Protein AF-A0A137QEF1-F1 (afdb_monomer)

Foldseek 3Di:
DPPCLLVLLVVLLVDQDLEDEDDAPDDLFDQAASAEQVNVCSNQVNQLPRQNHAYYHYENHEHDPPPDDDARDERNRYQEYHYASYALDALLNVLVRLVRYDPNHQAYEYEQHYNHDSVHDHDDLPPVSNLVNLVVDDPVSSVVSSVSSVRHYDYYYQWDDDVPTTDGDPPDPPD

Nearest PDB structures (foldseek):
  3riz-assembly1_A  TM=6.752E-01  e=1.504E-01  Arabidopsis thaliana
  6bro-assembly1_B  TM=5.112E-01  e=9.346E-02  Oryza sativa Japonica Group
  6fif-assembly1_A  TM=6.112E-01  e=5.244E-01  Arabidopsis thaliana
  6nih-assembly1_A  TM=4.441E-01  e=4.204E+00  Homo sapiens
  7c98-assembly1_A  TM=2.314E-01  e=9.109E+00  Homo sapiens

Structure (mmCIF, N/CA/C/O backbone):
data_AF-A0A137QEF1-F1
#
_entry.id   AF-A0A137QEF1-F1
#
loop_
_atom_site.group_PDB
_atom_site.id
_atom_site.type_symbol
_atom_site.label_atom_id
_atom_site.label_alt_id
_atom_site.label_comp_id
_atom_site.label_asym_id
_atom_site.label_entity_id
_atom_site.label_seq_id
_atom_site.pdbx_PDB_ins_code
_atom_site.Cartn_x
_atom_site.Cartn_y
_atom_site.Cartn_z
_atom_site.occupancy
_atom_site.B_iso_or_equiv
_atom_site.auth_seq_id
_atom_site.auth_comp_id
_atom_site.auth_asym_id
_atom_site.auth_atom_id
_atom_site.pdbx_PDB_model_num
ATOM 1 N N . MET A 1 1 ? 7.778 10.454 -23.097 1.00 61.50 1 MET A N 1
ATOM 2 C CA . MET A 1 1 ? 6.904 9.667 -22.201 1.00 61.50 1 MET A CA 1
ATOM 3 C C . MET A 1 1 ? 6.411 8.464 -22.976 1.00 61.50 1 MET A C 1
ATOM 5 O O . MET A 1 1 ? 6.157 8.616 -24.164 1.00 61.50 1 MET A O 1
ATOM 9 N N . ASP A 1 2 ? 6.338 7.297 -22.341 1.00 73.44 2 ASP A N 1
ATOM 10 C CA . ASP A 1 2 ? 5.792 6.092 -22.969 1.00 73.44 2 ASP A CA 1
ATOM 11 C C . ASP A 1 2 ? 4.289 6.284 -23.218 1.00 73.44 2 ASP A C 1
ATOM 13 O O . ASP A 1 2 ? 3.508 6.469 -22.285 1.00 73.44 2 ASP A O 1
ATOM 17 N N . THR A 1 3 ? 3.891 6.298 -24.487 1.00 77.69 3 THR A N 1
ATOM 18 C CA . THR A 1 3 ? 2.501 6.502 -24.910 1.00 77.69 3 THR A CA 1
ATOM 19 C C . THR A 1 3 ? 1.617 5.285 -24.638 1.00 77.69 3 THR A C 1
ATOM 21 O O . THR A 1 3 ? 0.395 5.390 -24.722 1.00 77.69 3 THR A O 1
ATOM 24 N N . SER A 1 4 ? 2.207 4.144 -24.281 1.00 88.50 4 SER A N 1
ATOM 25 C CA . SER A 1 4 ? 1.530 2.847 -24.156 1.00 88.50 4 SER A CA 1
ATOM 26 C C . SER A 1 4 ? 1.068 2.538 -22.730 1.00 88.50 4 SER A C 1
ATOM 28 O O . SER A 1 4 ? 0.446 1.508 -22.498 1.00 88.50 4 SER A O 1
ATOM 30 N N . LEU A 1 5 ? 1.315 3.424 -21.756 1.00 88.12 5 LEU A N 1
ATOM 31 C CA . LEU A 1 5 ? 0.956 3.190 -20.347 1.00 88.12 5 LEU A CA 1
ATOM 32 C C . LEU A 1 5 ? -0.551 2.982 -20.123 1.00 88.12 5 LEU A C 1
ATOM 34 O O . LEU A 1 5 ? -0.948 2.241 -19.225 1.00 88.12 5 LEU A O 1
ATOM 38 N N . HIS A 1 6 ? -1.397 3.566 -20.977 1.00 88.38 6 HIS A N 1
ATOM 39 C CA . HIS A 1 6 ? -2.844 3.343 -20.952 1.00 88.38 6 HIS A CA 1
ATOM 40 C C . HIS A 1 6 ? -3.224 1.868 -21.182 1.00 88.38 6 HIS A C 1
ATOM 42 O O . HIS A 1 6 ? -4.233 1.413 -20.642 1.00 88.38 6 HIS A O 1
ATOM 48 N N . MET A 1 7 ? -2.391 1.101 -21.897 1.00 91.88 7 MET A N 1
ATOM 49 C CA . MET A 1 7 ? -2.615 -0.327 -22.134 1.00 91.88 7 MET A CA 1
ATOM 50 C C . MET A 1 7 ? -2.545 -1.146 -20.840 1.00 91.88 7 MET A C 1
ATOM 52 O O . MET A 1 7 ? -3.178 -2.193 -20.757 1.00 91.88 7 MET A O 1
ATOM 56 N N . ILE A 1 8 ? -1.827 -0.676 -19.808 1.00 91.25 8 ILE A N 1
ATOM 57 C CA . ILE A 1 8 ? -1.810 -1.326 -18.486 1.00 91.25 8 ILE A CA 1
ATOM 58 C C . ILE A 1 8 ? -3.215 -1.308 -17.889 1.00 91.25 8 ILE A C 1
ATOM 60 O O . ILE A 1 8 ? -3.710 -2.332 -17.418 1.00 91.25 8 ILE A O 1
ATOM 64 N N . HIS A 1 9 ? -3.863 -0.141 -17.926 1.00 91.62 9 HIS A N 1
ATOM 65 C CA . H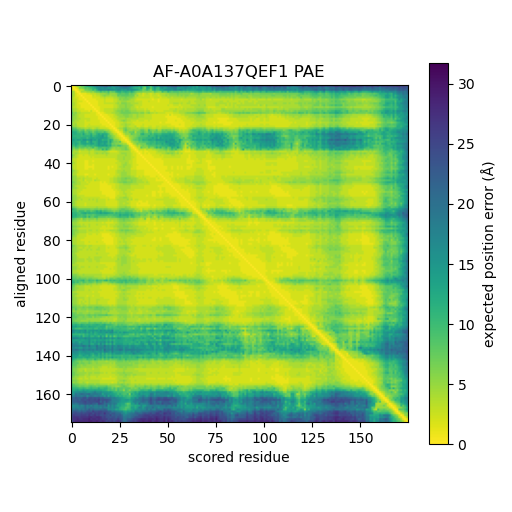IS A 1 9 ? -5.214 0.006 -17.409 1.00 91.62 9 HIS A CA 1
ATOM 66 C C . HIS A 1 9 ? -6.192 -0.860 -18.204 1.00 91.62 9 HIS A C 1
ATOM 68 O O . HIS A 1 9 ? -6.992 -1.591 -17.622 1.00 91.62 9 HIS A O 1
ATOM 74 N N . GLU A 1 10 ? -6.108 -0.791 -19.536 1.00 92.38 10 GLU A N 1
ATOM 75 C CA . GLU A 1 10 ? -6.932 -1.605 -20.421 1.00 92.38 10 GLU A CA 1
ATOM 76 C C . GLU A 1 10 ? -6.758 -3.092 -20.104 1.00 92.38 10 GLU A C 1
ATOM 78 O O . GLU A 1 10 ? -7.722 -3.715 -19.685 1.00 92.38 10 GLU A O 1
ATOM 83 N N . ALA A 1 11 ? -5.546 -3.643 -20.155 1.00 92.44 11 ALA A N 1
ATOM 84 C CA . ALA A 1 11 ? -5.304 -5.063 -19.905 1.00 92.44 11 ALA A CA 1
ATOM 85 C C . ALA A 1 11 ? -5.812 -5.533 -18.528 1.00 92.44 11 ALA A C 1
ATOM 87 O O . ALA A 1 11 ? -6.446 -6.584 -18.421 1.00 92.44 11 ALA A O 1
ATOM 88 N N . LEU A 1 12 ? -5.580 -4.751 -17.468 1.00 93.31 12 LEU A N 1
ATOM 89 C CA . LEU A 1 12 ? -6.010 -5.107 -16.111 1.00 93.31 12 LEU A CA 1
ATOM 90 C C . LEU A 1 12 ? -7.525 -4.970 -15.893 1.00 93.31 12 LEU A C 1
ATOM 92 O O . LEU A 1 12 ? -8.068 -5.620 -14.999 1.00 93.31 12 LEU A O 1
ATOM 96 N N . SER A 1 13 ? -8.221 -4.168 -16.702 1.00 92.62 13 SER A N 1
ATOM 97 C CA . SER A 1 13 ? -9.682 -4.028 -16.619 1.00 92.62 13 SER A CA 1
ATOM 98 C C . SER A 1 13 ? -10.447 -5.256 -17.133 1.00 92.62 13 SER A C 1
ATOM 100 O O . SER A 1 13 ? -11.621 -5.426 -16.814 1.00 92.62 13 SER A O 1
ATOM 102 N N . TRP A 1 14 ? -9.788 -6.154 -17.875 1.00 92.25 14 TRP A N 1
ATOM 103 C CA . TRP A 1 14 ? -10.412 -7.360 -18.441 1.00 92.25 14 TRP A CA 1
ATOM 104 C C . TRP A 1 14 ? -10.508 -8.513 -17.438 1.00 92.25 14 TRP A C 1
ATOM 106 O O . TRP A 1 14 ? -11.107 -9.550 -17.722 1.00 92.25 14 TRP A O 1
ATOM 116 N N . VAL A 1 15 ? -9.920 -8.347 -16.253 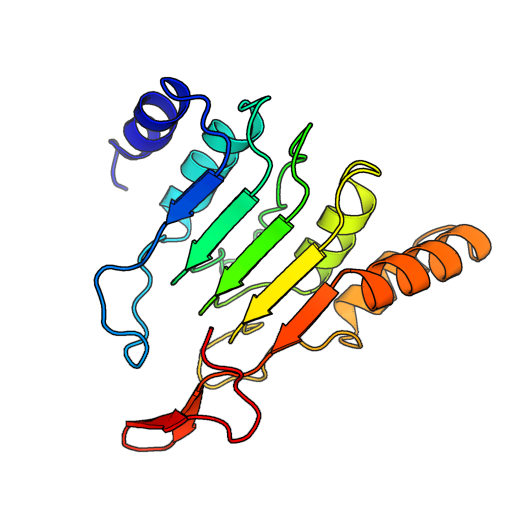1.00 93.06 15 VAL A N 1
ATOM 117 C CA . VAL A 1 15 ? -9.930 -9.345 -15.187 1.00 93.06 15 VAL A CA 1
ATOM 118 C C . VAL A 1 15 ? -10.657 -8.807 -13.957 1.00 93.06 15 VAL A C 1
ATOM 120 O O . VAL A 1 15 ? -10.612 -7.620 -13.650 1.00 93.06 15 VAL A 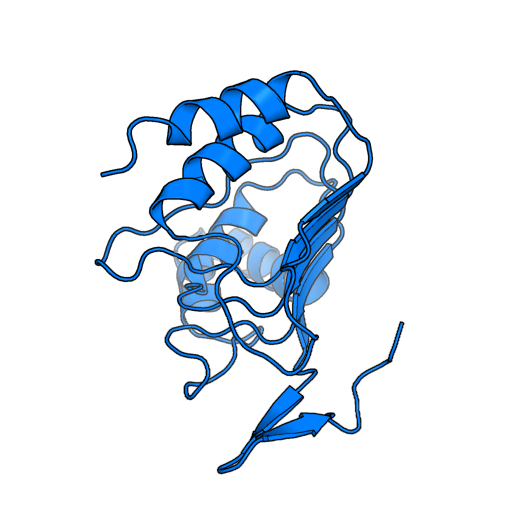O 1
ATOM 123 N N . ASN A 1 16 ? -11.311 -9.700 -13.212 1.00 94.69 16 ASN A N 1
ATOM 124 C CA . ASN A 1 16 ? -11.928 -9.386 -11.918 1.00 94.69 16 ASN A CA 1
ATOM 125 C C . ASN A 1 16 ? -11.503 -10.424 -10.860 1.00 94.69 16 ASN A C 1
ATOM 127 O O . ASN A 1 16 ? -12.315 -11.258 -10.435 1.00 94.69 16 ASN A O 1
ATOM 131 N N . PRO A 1 17 ? -10.203 -10.459 -10.511 1.00 96.69 17 PRO A N 1
ATOM 132 C CA . PRO A 1 17 ? -9.634 -11.464 -9.631 1.00 96.69 17 PRO A CA 1
ATOM 133 C C . PRO A 1 17 ? -10.077 -11.265 -8.180 1.00 96.69 17 PRO A C 1
ATOM 135 O O . PRO A 1 17 ? -10.382 -10.161 -7.740 1.00 96.69 17 PRO A O 1
ATOM 138 N N . ARG A 1 18 ? -10.022 -12.344 -7.390 1.00 97.50 18 ARG A N 1
ATOM 139 C CA . ARG A 1 18 ? -10.167 -12.250 -5.926 1.00 97.50 18 ARG A CA 1
ATOM 140 C C . ARG A 1 18 ? -8.903 -11.781 -5.218 1.00 97.50 18 ARG A C 1
ATOM 142 O O . ARG A 1 18 ? -8.984 -11.180 -4.146 1.00 97.50 18 ARG A O 1
ATOM 149 N N . SER A 1 19 ? -7.753 -12.098 -5.800 1.00 97.69 19 SER A N 1
ATOM 150 C CA . SER A 1 19 ? -6.427 -11.775 -5.290 1.00 97.69 19 SER A CA 1
ATOM 151 C C . SER A 1 19 ? -5.576 -11.307 -6.458 1.00 97.69 19 SER A C 1
ATOM 153 O O . SER A 1 19 ? -5.468 -12.029 -7.448 1.00 97.69 19 SER A O 1
ATOM 155 N N . PHE A 1 20 ? -4.981 -10.129 -6.336 1.00 97.25 20 PHE A N 1
ATOM 156 C CA . PHE A 1 20 ? -4.046 -9.592 -7.313 1.00 97.25 20 PHE A CA 1
ATOM 157 C C . PHE A 1 20 ? -2.684 -9.401 -6.657 1.00 97.25 20 PHE A C 1
ATOM 159 O O . PHE A 1 20 ? -2.588 -8.791 -5.591 1.00 97.25 20 PHE A O 1
ATOM 166 N N . THR A 1 21 ? -1.643 -9.916 -7.303 1.00 95.88 21 THR A N 1
ATOM 167 C CA . THR A 1 21 ? -0.271 -9.832 -6.809 1.00 95.88 21 THR A CA 1
ATOM 168 C C . THR A 1 21 ? 0.635 -9.363 -7.935 1.00 95.88 21 THR A C 1
ATOM 170 O O . THR A 1 21 ? 0.748 -10.040 -8.954 1.00 95.88 21 THR A O 1
ATOM 173 N N . TRP A 1 22 ? 1.313 -8.237 -7.723 1.00 93.62 22 TRP A N 1
ATOM 174 C CA . TRP A 1 22 ? 2.395 -7.768 -8.581 1.00 93.62 22 TRP A CA 1
ATOM 175 C C . TRP A 1 22 ? 3.727 -7.907 -7.849 1.00 93.62 22 TRP A C 1
ATOM 177 O O . TRP A 1 22 ? 4.010 -7.169 -6.898 1.00 93.62 22 TRP A O 1
ATOM 187 N N . VAL A 1 23 ? 4.555 -8.848 -8.305 1.00 87.31 23 VAL A N 1
ATOM 188 C CA . VAL A 1 23 ? 5.915 -9.038 -7.791 1.00 87.31 23 VAL A CA 1
ATOM 189 C C . VAL A 1 23 ? 6.918 -8.496 -8.799 1.00 87.31 23 VAL A C 1
ATOM 191 O O . VAL A 1 23 ? 6.793 -8.762 -9.993 1.00 87.31 23 VAL A O 1
ATOM 194 N N . GLY A 1 24 ? 7.886 -7.710 -8.329 1.00 80.00 24 GLY A N 1
ATOM 195 C CA . GLY A 1 24 ? 9.019 -7.311 -9.159 1.00 80.00 24 GLY A CA 1
ATOM 196 C C . GLY A 1 24 ? 9.817 -8.531 -9.637 1.00 80.00 24 GLY A C 1
ATOM 197 O O . GLY A 1 24 ? 9.831 -9.552 -8.952 1.00 80.00 24 GLY A O 1
ATOM 198 N N . PRO A 1 25 ? 10.467 -8.457 -10.809 1.00 76.31 25 PRO A N 1
ATOM 199 C CA . PRO A 1 25 ? 11.248 -9.574 -11.344 1.00 76.31 25 PRO A CA 1
ATOM 200 C C . PRO A 1 25 ? 12.528 -9.841 -10.540 1.00 76.31 25 PRO A C 1
ATOM 202 O O . PRO A 1 25 ? 13.116 -10.916 -10.655 1.00 76.31 25 PRO A O 1
ATOM 205 N N . ASP A 1 26 ? 12.964 -8.863 -9.747 1.00 72.50 26 ASP A N 1
ATOM 206 C CA . ASP A 1 26 ? 14.220 -8.927 -9.025 1.00 72.50 26 ASP A CA 1
ATOM 207 C C . ASP A 1 26 ? 14.123 -9.740 -7.727 1.00 72.50 26 ASP A C 1
ATOM 209 O O . ASP A 1 26 ? 13.065 -9.802 -7.092 1.00 72.50 26 ASP A O 1
ATOM 213 N N . PRO A 1 27 ? 15.238 -10.364 -7.298 1.00 69.94 27 PRO A N 1
ATOM 214 C CA . PRO A 1 27 ? 15.298 -11.065 -6.028 1.00 69.94 27 PRO A CA 1
ATOM 215 C C . PRO A 1 27 ? 14.899 -10.157 -4.855 1.00 69.94 27 PRO A C 1
ATOM 217 O O . PRO A 1 27 ? 15.215 -8.970 -4.875 1.00 69.94 27 PRO A O 1
ATOM 220 N N . PRO A 1 28 ? 14.336 -10.704 -3.762 1.00 67.19 28 PRO A N 1
ATOM 221 C CA . PRO A 1 28 ? 13.859 -9.908 -2.623 1.00 67.19 28 PRO A CA 1
ATOM 222 C C . PRO A 1 28 ? 14.898 -8.987 -1.953 1.00 67.19 28 PRO A C 1
ATOM 224 O O . PRO A 1 28 ? 14.527 -8.089 -1.210 1.00 67.19 28 PRO A O 1
ATOM 227 N N . HIS A 1 29 ? 16.193 -9.216 -2.179 1.00 66.56 29 HIS A N 1
ATOM 228 C CA . HIS A 1 29 ? 17.297 -8.410 -1.640 1.00 66.56 29 HIS A CA 1
ATOM 229 C C . HIS A 1 29 ? 17.823 -7.360 -2.638 1.00 66.56 29 HIS A C 1
ATOM 231 O O . HIS A 1 29 ? 18.736 -6.588 -2.340 1.00 66.56 29 HIS A O 1
ATOM 237 N N . HIS A 1 30 ? 17.269 -7.293 -3.845 1.00 70.06 30 HIS A N 1
ATOM 238 C CA . HIS A 1 30 ? 17.525 -6.217 -4.795 1.00 70.06 30 HIS A CA 1
ATOM 239 C C . HIS A 1 30 ? 16.400 -5.196 -4.688 1.00 70.06 30 HIS A C 1
ATOM 241 O O . HIS A 1 30 ? 15.241 -5.549 -4.504 1.00 70.06 30 HIS A O 1
ATOM 247 N N . PHE A 1 31 ? 16.750 -3.914 -4.763 1.00 68.50 31 PHE A N 1
ATOM 248 C CA . PHE A 1 31 ? 15.754 -2.859 -4.822 1.00 68.50 31 PHE A CA 1
ATOM 249 C C . PHE A 1 31 ? 15.769 -2.242 -6.214 1.00 68.50 31 PHE A C 1
ATOM 251 O O . PHE A 1 31 ? 16.561 -1.345 -6.502 1.00 68.50 31 PHE A O 1
ATOM 258 N N . SER A 1 32 ? 14.883 -2.726 -7.074 1.00 75.56 32 SER A N 1
ATOM 259 C CA . SER A 1 32 ? 14.484 -2.042 -8.301 1.00 75.56 32 SER A CA 1
ATOM 260 C C . SER A 1 32 ? 13.026 -1.620 -8.197 1.00 75.56 32 SER A C 1
ATOM 262 O O . SER A 1 32 ? 12.259 -2.183 -7.422 1.00 75.56 32 SER A O 1
ATOM 264 N N . ALA A 1 33 ? 12.628 -0.598 -8.949 1.00 78.31 33 ALA A N 1
ATOM 265 C CA . ALA A 1 33 ? 11.220 -0.240 -9.058 1.00 78.31 33 ALA A CA 1
ATOM 266 C C . ALA A 1 33 ? 10.590 -1.056 -10.195 1.00 78.31 33 ALA A C 1
ATOM 268 O O . ALA A 1 33 ? 10.890 -0.816 -11.363 1.00 78.31 33 ALA A O 1
ATOM 269 N N . ALA A 1 34 ? 9.709 -1.996 -9.856 1.00 83.31 34 ALA A N 1
ATOM 270 C CA . ALA A 1 34 ? 8.917 -2.750 -10.824 1.00 83.31 34 ALA A CA 1
ATOM 271 C C . ALA A 1 34 ? 7.704 -1.945 -11.306 1.00 83.31 34 ALA A C 1
ATOM 273 O O . ALA A 1 34 ? 7.328 -2.025 -12.473 1.00 83.31 34 ALA A O 1
ATOM 274 N N . ILE A 1 35 ? 7.110 -1.147 -10.413 1.00 87.50 35 ILE A N 1
ATOM 275 C CA . ILE A 1 35 ? 6.051 -0.197 -10.757 1.00 87.50 35 ILE A CA 1
ATOM 276 C C . ILE A 1 35 ? 6.608 1.214 -10.582 1.00 87.50 35 ILE A C 1
ATOM 278 O O . ILE A 1 35 ? 6.841 1.679 -9.465 1.00 87.50 35 ILE A O 1
ATOM 282 N N . VAL A 1 36 ? 6.836 1.887 -11.709 1.00 90.38 36 VAL A N 1
ATOM 283 C CA . VAL A 1 36 ? 7.327 3.270 -11.758 1.00 90.38 36 VAL A CA 1
ATOM 284 C C . VAL A 1 36 ? 6.190 4.277 -11.531 1.00 90.38 36 VAL A C 1
ATOM 286 O O . VAL A 1 36 ? 5.033 3.950 -11.819 1.00 90.38 36 VAL A O 1
ATOM 289 N N . PRO A 1 37 ? 6.487 5.525 -11.110 1.00 91.62 37 PRO A N 1
ATOM 290 C CA . PRO A 1 37 ? 5.457 6.515 -10.786 1.00 91.62 37 PRO A CA 1
ATOM 291 C C . PRO A 1 37 ? 4.454 6.762 -11.914 1.00 91.62 37 PRO A C 1
ATOM 293 O O . PRO A 1 37 ? 3.265 6.894 -11.657 1.00 91.62 37 PRO A O 1
ATOM 296 N N . ALA A 1 38 ? 4.909 6.763 -13.170 1.00 91.12 38 ALA A N 1
ATOM 297 C CA . ALA A 1 38 ? 4.040 6.980 -14.326 1.00 91.12 38 ALA A CA 1
ATOM 298 C C . ALA A 1 38 ? 3.053 5.822 -14.576 1.00 91.12 38 ALA A C 1
ATOM 300 O O . ALA A 1 38 ? 1.979 6.045 -15.121 1.00 91.12 38 ALA A O 1
ATOM 301 N N . ALA A 1 39 ? 3.393 4.591 -14.179 1.00 92.56 39 ALA A N 1
ATOM 302 C CA . ALA A 1 39 ? 2.551 3.410 -14.380 1.00 92.56 39 ALA A CA 1
ATOM 303 C C . ALA A 1 39 ? 1.565 3.182 -13.222 1.00 92.56 39 ALA A C 1
ATOM 305 O O . ALA A 1 39 ? 0.484 2.626 -13.424 1.00 92.56 39 ALA A O 1
ATOM 3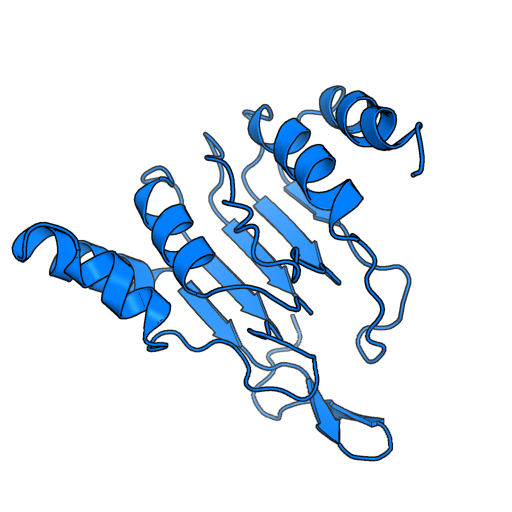06 N N . LEU A 1 40 ? 1.923 3.618 -12.011 1.00 94.06 40 LEU A N 1
ATOM 307 C CA . LEU A 1 40 ? 1.157 3.361 -10.792 1.00 94.06 40 LEU A CA 1
ATOM 308 C C . LEU A 1 40 ? -0.309 3.851 -10.861 1.00 94.06 40 LEU A C 1
ATOM 310 O O . LEU A 1 40 ? -1.188 3.059 -10.513 1.00 94.06 40 LEU A O 1
ATOM 314 N N . PRO A 1 41 ? -0.631 5.061 -11.371 1.00 94.25 41 PRO A N 1
ATOM 315 C CA . PRO A 1 41 ? -2.019 5.503 -11.523 1.00 94.25 41 PRO A CA 1
ATOM 316 C C . PRO A 1 41 ? -2.850 4.595 -12.435 1.00 94.25 41 PRO A C 1
ATOM 318 O O . PRO A 1 41 ? -4.024 4.366 -12.160 1.00 94.25 41 PRO A O 1
ATOM 321 N N . HIS A 1 42 ? -2.252 4.037 -13.492 1.00 94.38 42 HIS A N 1
ATOM 322 C CA . HIS A 1 42 ? -2.948 3.133 -14.412 1.00 94.38 42 HIS A CA 1
ATOM 323 C C . HIS A 1 42 ? -3.247 1.780 -13.761 1.00 94.38 42 HIS A C 1
ATOM 325 O O . HIS A 1 42 ? -4.350 1.257 -13.919 1.00 94.38 42 HIS A O 1
ATOM 331 N N . VAL A 1 43 ? -2.296 1.247 -12.984 1.00 95.06 43 VAL A N 1
ATOM 332 C CA . VAL A 1 43 ? -2.490 0.015 -12.204 1.00 95.06 43 VAL A CA 1
ATOM 333 C C . VAL A 1 43 ? -3.603 0.210 -11.176 1.00 95.06 43 VAL A C 1
ATOM 335 O O . VAL A 1 43 ? -4.584 -0.531 -11.178 1.00 95.06 43 VAL A O 1
ATOM 338 N N . LEU A 1 44 ? -3.492 1.234 -10.326 1.00 95.81 44 LEU A N 1
ATOM 339 C CA . LEU A 1 44 ? -4.492 1.525 -9.295 1.00 95.81 44 LEU A CA 1
ATOM 340 C C . LEU A 1 44 ? -5.866 1.826 -9.910 1.00 95.81 44 LEU A C 1
ATOM 342 O O . LEU A 1 44 ? -6.884 1.335 -9.421 1.00 95.81 44 LEU A O 1
ATOM 346 N N . GLY A 1 45 ? -5.881 2.579 -11.011 1.00 94.75 45 GLY A N 1
ATOM 347 C CA . GLY A 1 45 ? -7.086 2.962 -11.734 1.00 94.75 45 GLY A CA 1
ATOM 348 C C . GLY A 1 45 ? -7.863 1.776 -12.301 1.00 94.75 45 GLY A C 1
ATOM 349 O O . GLY A 1 45 ? -9.088 1.781 -12.235 1.00 94.75 45 GLY A O 1
ATOM 350 N N . ALA A 1 46 ? -7.179 0.738 -12.787 1.00 94.69 46 ALA A N 1
ATOM 351 C CA . ALA A 1 46 ? -7.850 -0.472 -13.252 1.00 94.69 46 ALA A CA 1
ATOM 352 C C . ALA A 1 46 ? -8.343 -1.325 -12.080 1.00 94.69 46 ALA A C 1
ATOM 354 O O . ALA A 1 46 ? -9.501 -1.748 -12.055 1.00 94.69 46 ALA A O 1
ATOM 355 N N . LEU A 1 47 ? -7.491 -1.533 -11.073 1.00 95.19 47 LEU A N 1
ATOM 356 C CA . LEU A 1 47 ? -7.800 -2.397 -9.934 1.00 95.19 47 LEU A CA 1
ATOM 357 C C . LEU A 1 47 ? -8.950 -1.857 -9.066 1.00 95.19 47 LEU A C 1
ATOM 359 O O . LEU A 1 47 ? -9.687 -2.649 -8.486 1.00 95.19 47 LEU A O 1
ATOM 363 N N . GLN A 1 48 ? -9.159 -0.535 -8.993 1.00 94.38 48 GLN A N 1
ATOM 364 C CA . GLN A 1 48 ? -10.262 0.046 -8.205 1.00 94.38 48 GLN A CA 1
ATOM 365 C C . GLN A 1 48 ? -11.652 -0.367 -8.717 1.00 94.38 48 GLN A C 1
ATOM 367 O O . GLN A 1 48 ? -12.618 -0.371 -7.956 1.00 94.38 48 GLN A O 1
ATOM 372 N N . THR A 1 49 ? -11.759 -0.718 -10.005 1.00 92.50 49 THR A N 1
ATOM 373 C CA . THR A 1 49 ? -13.024 -1.133 -10.635 1.00 92.50 49 THR A CA 1
ATOM 374 C C . THR A 1 49 ? -13.380 -2.592 -10.339 1.00 92.50 49 THR A C 1
ATOM 376 O O . THR A 1 49 ? -14.515 -3.016 -10.562 1.00 92.50 49 THR A O 1
ATOM 379 N N . GLN A 1 50 ? -12.432 -3.367 -9.803 1.00 93.62 50 GLN A N 1
ATOM 380 C CA . GLN A 1 50 ? -12.587 -4.798 -9.574 1.00 93.62 50 GLN A CA 1
ATOM 381 C C . GLN A 1 50 ? -13.387 -5.060 -8.297 1.00 93.62 50 GLN A C 1
ATOM 383 O O . GLN A 1 50 ? -12.925 -4.855 -7.174 1.00 93.62 50 GLN A O 1
ATOM 388 N N . THR A 1 51 ? -14.608 -5.554 -8.471 1.00 94.44 51 THR A N 1
ATOM 389 C CA . THR A 1 51 ? -15.551 -5.811 -7.376 1.00 94.44 51 THR A CA 1
ATOM 390 C C . THR A 1 51 ? -15.268 -7.098 -6.610 1.00 94.44 51 THR A C 1
ATOM 392 O O . THR A 1 51 ? -15.713 -7.237 -5.479 1.00 94.44 51 THR A O 1
ATOM 395 N N . ASN A 1 52 ? -14.520 -8.045 -7.180 1.00 96.75 52 ASN A N 1
ATOM 396 C CA . ASN A 1 52 ? -14.148 -9.273 -6.477 1.00 96.75 52 ASN A CA 1
ATOM 397 C C . ASN A 1 52 ? -12.823 -9.146 -5.720 1.00 96.75 52 ASN A C 1
ATOM 399 O O . ASN A 1 52 ? -12.476 -10.064 -4.974 1.00 96.75 52 ASN A O 1
ATOM 403 N N . LEU A 1 53 ? -12.080 -8.050 -5.904 1.00 97.44 53 LEU A N 1
ATOM 404 C CA . LEU A 1 53 ? -10.732 -7.903 -5.372 1.00 97.44 53 LEU A CA 1
ATOM 405 C C . LEU A 1 53 ? -10.759 -7.764 -3.846 1.00 97.44 53 LEU A C 1
ATOM 407 O O . LEU A 1 53 ? -11.116 -6.724 -3.299 1.00 97.44 53 LEU A O 1
ATOM 411 N N . THR A 1 54 ? -10.340 -8.828 -3.162 1.00 98.12 54 THR A N 1
ATOM 412 C CA . THR A 1 54 ? -10.269 -8.891 -1.692 1.00 98.12 54 THR A CA 1
ATOM 413 C C . THR A 1 54 ? -8.849 -8.755 -1.159 1.00 98.12 54 THR A C 1
ATOM 415 O O . THR A 1 54 ? -8.665 -8.307 -0.028 1.00 98.12 54 THR A O 1
ATOM 418 N N . ARG A 1 55 ? -7.843 -9.118 -1.960 1.00 98.38 55 ARG A N 1
ATOM 419 C CA . ARG A 1 55 ? -6.426 -9.048 -1.591 1.00 98.38 55 ARG A CA 1
ATOM 420 C C . ARG A 1 55 ? -5.619 -8.397 -2.700 1.00 98.38 55 ARG A C 1
ATOM 422 O O . ARG A 1 55 ? -5.655 -8.869 -3.834 1.00 98.38 55 ARG A O 1
ATOM 429 N N . LEU A 1 56 ? -4.880 -7.353 -2.352 1.00 97.94 56 LEU A N 1
ATOM 430 C CA . LEU A 1 56 ? -3.998 -6.631 -3.256 1.00 97.94 56 LEU A CA 1
ATOM 431 C C . LEU A 1 56 ? -2.593 -6.636 -2.672 1.00 97.94 56 LEU A C 1
ATOM 433 O O . LEU A 1 56 ? -2.380 -6.104 -1.589 1.00 97.94 56 LEU A O 1
ATOM 437 N N . THR A 1 57 ? -1.645 -7.212 -3.399 1.00 97.31 57 THR A N 1
ATOM 438 C CA . THR A 1 57 ? -0.227 -7.185 -3.049 1.00 97.31 57 THR A CA 1
ATOM 439 C C . THR A 1 57 ? 0.547 -6.496 -4.159 1.00 97.31 57 THR A C 1
ATOM 441 O O . THR A 1 57 ? 0.553 -6.973 -5.292 1.00 97.31 57 THR A O 1
ATOM 444 N N . LEU A 1 58 ? 1.221 -5.397 -3.836 1.00 95.88 58 LEU A N 1
ATOM 445 C CA . LEU A 1 58 ? 2.134 -4.707 -4.740 1.00 95.88 58 LEU A CA 1
ATOM 446 C C . LEU A 1 58 ? 3.521 -4.668 -4.104 1.00 95.88 58 LEU A C 1
ATOM 448 O O . LEU A 1 58 ? 3.669 -4.288 -2.941 1.00 95.88 58 LEU A O 1
ATOM 452 N N . THR A 1 59 ? 4.536 -5.059 -4.866 1.00 93.19 59 THR A N 1
ATOM 453 C CA . THR A 1 59 ? 5.934 -4.990 -4.426 1.00 93.19 59 THR A CA 1
ATOM 454 C C . THR A 1 59 ? 6.745 -4.075 -5.335 1.00 93.19 59 THR A C 1
ATOM 456 O O . THR A 1 59 ? 6.359 -3.882 -6.491 1.00 93.19 59 THR A O 1
ATOM 459 N N . HIS A 1 60 ? 7.878 -3.565 -4.844 1.00 92.06 60 HIS A N 1
ATOM 460 C CA . HIS A 1 60 ? 8.834 -2.806 -5.658 1.00 92.06 60 HIS A CA 1
ATOM 461 C C . HIS A 1 60 ? 8.181 -1.576 -6.312 1.00 92.06 60 HIS A C 1
ATOM 463 O O . HIS A 1 60 ? 8.292 -1.343 -7.520 1.00 92.06 60 HIS A O 1
ATOM 469 N N . VAL A 1 61 ? 7.432 -0.811 -5.516 1.00 93.44 61 VAL A N 1
ATOM 470 C CA . VAL A 1 61 ? 6.630 0.321 -5.996 1.00 93.44 61 VAL A CA 1
ATOM 471 C C . VAL A 1 61 ? 7.346 1.633 -5.706 1.00 93.44 61 VAL A C 1
ATOM 473 O O . VAL A 1 61 ? 7.749 1.891 -4.571 1.00 93.44 61 VAL A O 1
ATOM 476 N N . LYS A 1 62 ? 7.459 2.497 -6.718 1.00 93.44 62 LYS A N 1
ATOM 477 C CA . LYS A 1 62 ? 7.911 3.879 -6.546 1.00 93.44 62 LYS A CA 1
ATOM 478 C C . LYS A 1 62 ? 6.722 4.832 -6.673 1.00 93.44 62 LYS A C 1
ATOM 480 O O . LYS A 1 62 ? 6.129 4.939 -7.746 1.00 93.44 62 LYS A O 1
ATOM 485 N N . PHE A 1 63 ? 6.403 5.535 -5.589 1.00 94.31 63 PHE A N 1
ATOM 486 C CA . PHE A 1 63 ? 5.445 6.641 -5.612 1.00 94.31 63 PHE A CA 1
ATOM 487 C C . PHE A 1 63 ? 6.075 7.899 -6.243 1.00 94.31 63 PHE A C 1
ATOM 489 O O . PHE A 1 63 ? 7.307 7.997 -6.305 1.00 94.31 63 PHE A O 1
ATOM 496 N N . PRO A 1 64 ? 5.266 8.841 -6.764 1.00 92.50 64 PRO A N 1
ATOM 497 C CA . PRO A 1 64 ? 5.782 10.113 -7.264 1.00 92.50 64 PRO A CA 1
ATOM 498 C C . PRO A 1 64 ? 6.546 10.885 -6.177 1.00 92.50 64 PRO A C 1
ATOM 500 O O . PRO A 1 64 ? 6.098 10.971 -5.039 1.00 92.50 64 PRO A O 1
ATOM 503 N N . ASP A 1 65 ? 7.708 11.433 -6.537 1.00 87.81 65 ASP A N 1
ATOM 504 C CA . ASP A 1 65 ? 8.599 12.224 -5.672 1.00 87.81 65 ASP A CA 1
ATOM 505 C C . ASP A 1 65 ? 8.672 13.705 -6.094 1.00 87.81 65 ASP A C 1
ATOM 507 O O . ASP A 1 65 ? 9.428 14.490 -5.527 1.00 87.81 65 ASP A O 1
ATOM 511 N N . ASN A 1 66 ? 7.867 14.103 -7.082 1.00 83.56 66 ASN A N 1
ATOM 512 C CA . ASN A 1 66 ? 7.830 15.436 -7.686 1.00 83.56 66 ASN A CA 1
ATOM 513 C C . ASN A 1 66 ? 6.940 16.444 -6.929 1.00 83.56 66 ASN A C 1
ATOM 515 O O . ASN A 1 66 ? 6.687 17.531 -7.441 1.00 83.56 66 ASN A O 1
ATOM 519 N N . GLY A 1 67 ? 6.458 16.085 -5.737 1.00 75.12 67 GLY A N 1
ATOM 520 C CA . GLY A 1 67 ? 5.517 16.885 -4.948 1.00 75.12 67 GLY A CA 1
ATOM 521 C C . GLY A 1 67 ? 4.040 16.572 -5.209 1.00 75.12 67 GLY A C 1
ATOM 522 O O . GLY A 1 67 ? 3.196 17.031 -4.443 1.00 75.12 67 GLY A O 1
ATOM 523 N N . ASP A 1 68 ? 3.718 15.758 -6.221 1.00 78.25 68 ASP A N 1
ATOM 524 C CA . ASP A 1 68 ? 2.355 15.267 -6.427 1.00 78.25 68 ASP A CA 1
ATOM 525 C C . ASP A 1 68 ? 2.064 14.099 -5.477 1.00 78.25 68 ASP A C 1
ATOM 527 O O . ASP A 1 68 ? 2.730 13.063 -5.507 1.00 78.25 68 ASP A O 1
ATOM 531 N N . ILE A 1 69 ? 1.028 14.234 -4.648 1.00 80.44 69 ILE A N 1
ATOM 532 C CA . ILE A 1 69 ? 0.585 13.157 -3.759 1.00 80.44 69 ILE A CA 1
ATOM 533 C C . ILE A 1 69 ? -0.405 12.270 -4.517 1.00 80.44 69 ILE A C 1
ATOM 535 O O . ILE A 1 69 ? -1.554 12.646 -4.750 1.00 80.44 69 ILE A O 1
ATOM 539 N N . LEU A 1 70 ? 0.030 11.065 -4.889 1.00 89.12 70 LEU A N 1
ATOM 540 C CA . LEU A 1 70 ? -0.859 10.052 -5.455 1.00 89.12 70 LEU A CA 1
ATOM 541 C C . LEU A 1 70 ? -1.647 9.352 -4.340 1.00 89.12 70 LEU A C 1
ATOM 543 O O . LEU A 1 70 ? -1.113 8.494 -3.635 1.00 89.12 70 LEU A O 1
ATOM 547 N N . SER A 1 71 ? -2.932 9.675 -4.209 1.00 91.38 71 SER A N 1
ATOM 548 C CA . SER A 1 71 ? -3.833 8.967 -3.294 1.00 91.38 71 SER A CA 1
ATOM 549 C C . SER A 1 71 ? -4.107 7.535 -3.767 1.00 91.38 71 SER A C 1
ATOM 551 O O . SER A 1 71 ? -4.288 7.271 -4.958 1.00 91.38 71 SER A O 1
ATOM 553 N N . LEU A 1 72 ? -4.209 6.602 -2.818 1.00 94.75 72 LEU A N 1
ATOM 554 C CA . LEU A 1 72 ? -4.735 5.266 -3.097 1.00 94.75 72 LEU A CA 1
ATOM 555 C C . LEU A 1 72 ? -6.256 5.349 -3.317 1.00 94.75 72 LEU A C 1
ATOM 557 O O . LEU A 1 72 ? -6.947 5.975 -2.508 1.00 94.75 72 LEU A O 1
ATOM 561 N N . PRO A 1 73 ? -6.803 4.722 -4.373 1.00 94.94 73 PRO A N 1
ATOM 562 C CA . PRO A 1 73 ? -8.235 4.754 -4.622 1.00 94.94 73 PRO A CA 1
ATOM 563 C C . PRO A 1 73 ? -8.992 3.876 -3.626 1.00 94.94 73 PRO A C 1
ATOM 565 O O . PRO A 1 73 ? -8.442 2.972 -2.994 1.00 94.94 73 PRO A O 1
ATOM 568 N N . ARG A 1 74 ? -10.303 4.095 -3.527 1.00 94.25 74 ARG A N 1
ATOM 569 C CA . ARG A 1 74 ? -11.179 3.212 -2.759 1.00 94.25 74 ARG A CA 1
ATOM 570 C C . ARG A 1 74 ? -11.390 1.905 -3.518 1.00 94.25 74 ARG A C 1
ATOM 572 O O . ARG A 1 74 ? -11.943 1.905 -4.612 1.00 94.25 74 ARG A O 1
ATOM 579 N N . PHE A 1 75 ? -11.067 0.787 -2.875 1.00 94.56 75 PHE A N 1
ATOM 580 C CA . PHE A 1 75 ? -11.389 -0.545 -3.382 1.00 94.56 75 PHE A CA 1
ATOM 581 C C . PHE A 1 75 ? -12.657 -1.081 -2.693 1.00 94.56 75 PHE A C 1
ATOM 583 O O . PHE A 1 75 ? -12.678 -1.226 -1.464 1.00 94.56 75 PHE A O 1
ATOM 590 N N . PRO A 1 76 ? -13.733 -1.378 -3.441 1.00 92.12 76 PRO A N 1
ATOM 591 C CA . PRO A 1 76 ? -15.058 -1.623 -2.876 1.00 92.12 76 PRO A CA 1
ATOM 592 C C . PRO A 1 76 ? -15.197 -2.948 -2.131 1.00 92.12 76 PRO A C 1
ATOM 594 O O . PRO A 1 76 ? -16.181 -3.099 -1.416 1.00 92.12 76 PRO A O 1
ATOM 597 N N . SER A 1 77 ? -14.251 -3.882 -2.251 1.00 95.75 77 SER A N 1
ATOM 598 C CA . SER A 1 77 ? -14.308 -5.191 -1.575 1.00 95.75 77 SER A CA 1
ATOM 599 C C . SER A 1 77 ? -12.978 -5.625 -0.955 1.00 95.75 77 SER A C 1
ATOM 601 O O . SER A 1 77 ? -12.846 -6.761 -0.496 1.00 95.75 77 SER A O 1
ATOM 603 N N . LEU A 1 78 ? -11.997 -4.717 -0.905 1.00 97.50 78 LEU A N 1
ATOM 604 C CA . LEU A 1 78 ? -10.655 -5.037 -0.432 1.00 97.50 78 LEU A CA 1
ATOM 605 C C . LEU A 1 78 ? -10.631 -5.238 1.082 1.00 97.50 78 LEU A C 1
ATOM 607 O O . LEU A 1 78 ? -11.079 -4.378 1.840 1.00 97.50 78 LEU A O 1
ATOM 611 N N . LYS A 1 79 ? -10.061 -6.369 1.490 1.00 98.12 79 LYS A N 1
ATOM 612 C CA . LYS A 1 79 ? -9.845 -6.761 2.884 1.00 98.12 79 LYS A CA 1
ATOM 613 C C . LYS A 1 79 ? -8.393 -6.596 3.303 1.00 98.12 79 LYS A C 1
ATOM 615 O O . LYS A 1 79 ? -8.131 -6.157 4.417 1.00 98.12 79 LYS A O 1
ATOM 620 N N . THR A 1 80 ? -7.463 -6.909 2.404 1.00 98.31 80 THR A N 1
ATOM 621 C CA . THR A 1 80 ? -6.026 -6.861 2.685 1.00 98.31 80 THR A CA 1
ATOM 622 C C . THR A 1 80 ? -5.294 -6.091 1.598 1.00 98.31 80 THR A C 1
ATOM 624 O O . THR A 1 80 ? -5.382 -6.444 0.418 1.00 98.31 80 THR A O 1
ATOM 627 N N . LEU A 1 81 ? -4.533 -5.080 2.009 1.00 97.88 81 LEU A N 1
ATOM 628 C CA . LEU A 1 81 ? -3.547 -4.398 1.178 1.00 97.88 81 LEU A CA 1
ATOM 629 C C . LEU A 1 81 ? -2.145 -4.750 1.681 1.00 97.88 81 LEU A C 1
ATOM 631 O O . LEU A 1 81 ? -1.841 -4.502 2.839 1.00 97.88 81 LEU A O 1
ATOM 635 N N . ASN A 1 82 ? -1.284 -5.276 0.818 1.00 97.62 82 ASN A N 1
ATOM 636 C CA . ASN A 1 82 ? 0.131 -5.479 1.102 1.00 97.62 82 ASN A CA 1
ATOM 637 C C . ASN A 1 82 ? 0.961 -4.599 0.166 1.00 97.62 82 ASN A C 1
ATOM 639 O O . ASN A 1 82 ? 0.885 -4.734 -1.056 1.00 97.62 82 ASN A O 1
ATOM 643 N N . LEU A 1 83 ? 1.775 -3.728 0.746 1.00 95.81 83 LEU A N 1
ATOM 644 C CA . LEU A 1 83 ? 2.756 -2.906 0.058 1.00 95.81 83 LEU A CA 1
ATOM 645 C C . LEU A 1 83 ? 4.139 -3.311 0.558 1.00 95.81 83 LEU A C 1
ATOM 647 O O . LEU A 1 83 ? 4.441 -3.151 1.738 1.00 95.81 83 LEU A O 1
ATOM 651 N N . SER A 1 84 ? 4.972 -3.856 -0.328 1.00 92.88 84 SER A N 1
ATOM 652 C CA . SER A 1 84 ? 6.321 -4.299 0.029 1.00 92.88 84 SER A CA 1
ATOM 653 C C . SER A 1 84 ? 7.396 -3.609 -0.804 1.00 92.88 84 SER A C 1
ATOM 655 O O . SER A 1 84 ? 7.201 -3.400 -1.999 1.00 92.88 84 SER A O 1
ATOM 657 N N . GLN A 1 85 ? 8.533 -3.267 -0.194 1.00 91.38 85 GLN A N 1
ATOM 658 C CA . GLN A 1 85 ? 9.663 -2.617 -0.864 1.00 91.38 85 GLN A CA 1
ATOM 659 C C . GLN A 1 85 ? 9.197 -1.370 -1.626 1.00 91.38 85 GLN A C 1
ATOM 661 O O . GLN A 1 85 ? 9.354 -1.248 -2.842 1.00 91.38 85 GLN A O 1
ATOM 666 N N . VAL A 1 86 ? 8.536 -0.471 -0.902 1.00 93.19 86 VAL A N 1
ATOM 667 C CA . VAL A 1 86 ? 7.940 0.742 -1.466 1.00 93.19 86 VAL A CA 1
ATOM 668 C C . VAL A 1 86 ? 8.789 1.944 -1.094 1.00 93.19 86 VAL A C 1
ATOM 670 O O . VAL A 1 86 ? 9.217 2.052 0.047 1.00 93.19 86 VAL A O 1
ATOM 673 N N . ILE A 1 87 ? 9.017 2.861 -2.029 1.00 93.31 87 ILE A N 1
ATOM 674 C CA . ILE A 1 87 ? 9.719 4.130 -1.782 1.00 93.31 87 ILE A CA 1
ATOM 675 C C . ILE A 1 87 ? 8.840 5.324 -2.123 1.00 93.31 87 ILE A C 1
ATOM 677 O O . ILE A 1 87 ? 7.935 5.222 -2.956 1.00 93.31 87 ILE A O 1
ATOM 681 N N . PHE A 1 88 ? 9.150 6.456 -1.492 1.00 93.62 88 PHE A N 1
ATOM 682 C CA . PHE A 1 88 ? 8.390 7.703 -1.574 1.00 93.62 88 PHE A CA 1
ATOM 683 C C . PHE A 1 88 ? 6.929 7.582 -1.110 1.00 93.62 88 PHE A C 1
ATOM 685 O O . PHE A 1 88 ? 6.066 8.349 -1.530 1.00 93.62 88 PHE A O 1
ATOM 692 N N . LEU A 1 89 ? 6.621 6.611 -0.243 1.00 93.81 89 LEU A N 1
ATOM 693 C CA . LEU A 1 89 ? 5.274 6.449 0.298 1.00 93.81 89 LEU A CA 1
ATOM 694 C C . LEU A 1 89 ? 5.062 7.434 1.449 1.00 93.81 89 LEU A C 1
ATOM 696 O O . LEU A 1 89 ? 5.597 7.264 2.541 1.00 93.81 89 LEU A O 1
ATOM 700 N N . HIS A 1 90 ? 4.260 8.467 1.210 1.00 92.00 90 HIS A N 1
ATOM 701 C CA . HIS A 1 90 ? 3.910 9.427 2.251 1.00 92.00 90 HIS A CA 1
ATOM 702 C C . HIS A 1 90 ? 2.935 8.809 3.271 1.00 92.00 90 HIS A C 1
ATOM 704 O O . HIS A 1 90 ? 1.951 8.184 2.862 1.00 92.00 90 HIS A O 1
ATOM 710 N N . PRO A 1 91 ? 3.135 9.019 4.588 1.00 90.38 91 PRO A N 1
ATOM 711 C CA . PRO A 1 91 ? 2.244 8.463 5.609 1.00 90.38 91 PRO A CA 1
ATOM 712 C C . PRO A 1 91 ? 0.790 8.954 5.469 1.00 90.38 91 PRO A C 1
ATOM 714 O O . PRO A 1 91 ? -0.156 8.211 5.738 1.00 90.38 91 PRO A O 1
ATOM 717 N N . GLU A 1 92 ? 0.605 10.174 4.956 1.00 89.31 92 GLU A N 1
ATOM 718 C CA . GLU A 1 92 ? -0.706 10.769 4.664 1.00 89.31 92 GLU A CA 1
ATOM 719 C C . GLU A 1 92 ? -1.529 9.938 3.670 1.00 89.31 92 GLU A C 1
ATOM 721 O O . GLU A 1 92 ? -2.746 9.829 3.820 1.00 89.31 92 GLU A O 1
ATOM 726 N N . ILE A 1 93 ? -0.873 9.288 2.699 1.00 92.56 93 ILE A N 1
ATOM 727 C CA . ILE A 1 93 ? -1.533 8.423 1.710 1.00 92.56 93 ILE A CA 1
ATOM 728 C C . ILE A 1 93 ? -2.191 7.234 2.415 1.00 92.56 93 ILE A C 1
ATOM 730 O O . ILE A 1 93 ? -3.323 6.873 2.096 1.00 92.56 93 ILE A O 1
ATOM 734 N N . ILE A 1 94 ? -1.507 6.639 3.397 1.00 93.44 94 ILE A N 1
ATOM 735 C CA . ILE A 1 94 ? -2.022 5.496 4.159 1.00 93.44 94 ILE A CA 1
ATOM 736 C C . ILE A 1 94 ? -3.153 5.928 5.085 1.00 93.44 94 ILE A C 1
ATOM 738 O O . ILE A 1 94 ? -4.197 5.277 5.111 1.00 93.44 94 ILE A O 1
ATOM 742 N N . ALA A 1 95 ? -2.995 7.047 5.792 1.00 90.88 95 ALA A N 1
ATOM 743 C CA . ALA A 1 95 ? -4.055 7.567 6.646 1.00 90.88 95 ALA A CA 1
ATOM 744 C C . ALA A 1 95 ? -5.321 7.896 5.836 1.00 90.88 95 ALA A C 1
ATOM 746 O O . ALA A 1 95 ? -6.409 7.425 6.172 1.00 90.88 95 ALA A O 1
ATOM 747 N N . GLN A 1 96 ? -5.187 8.614 4.715 1.00 90.50 96 GLN A N 1
ATOM 748 C CA . GLN A 1 96 ? -6.305 8.931 3.822 1.00 90.50 96 GLN A CA 1
ATOM 749 C C . GLN A 1 96 ? -6.936 7.668 3.219 1.00 90.50 96 GLN A C 1
ATOM 751 O O . GLN A 1 96 ? -8.163 7.572 3.106 1.00 90.50 96 GLN A O 1
ATOM 756 N N . PHE A 1 97 ? -6.120 6.676 2.863 1.00 94.31 97 PHE A N 1
ATOM 757 C CA . PHE A 1 97 ? -6.618 5.391 2.393 1.00 94.31 97 PHE A CA 1
ATOM 758 C C . PHE A 1 97 ? -7.465 4.694 3.459 1.00 94.31 97 PHE A C 1
ATOM 760 O O . PHE A 1 97 ? -8.579 4.282 3.162 1.00 94.31 97 PHE A O 1
ATOM 767 N N . VAL A 1 98 ? -7.008 4.620 4.712 1.00 92.69 98 VAL A N 1
ATOM 768 C CA . VAL A 1 98 ? -7.781 4.003 5.805 1.00 92.69 98 VAL A CA 1
ATOM 769 C C . VAL A 1 98 ? -9.094 4.750 6.066 1.00 92.69 98 VAL A C 1
ATOM 771 O O . VAL A 1 98 ? -10.121 4.105 6.293 1.00 92.69 98 VAL A O 1
ATOM 774 N N . VAL A 1 99 ? -9.094 6.086 5.982 1.00 89.50 99 VAL A N 1
ATOM 775 C CA . VAL A 1 99 ? -10.313 6.912 6.102 1.00 89.50 99 VAL A CA 1
ATOM 776 C C . VAL A 1 99 ? -11.331 6.560 5.021 1.00 89.50 99 VAL A C 1
ATOM 778 O O . VAL A 1 99 ? -12.512 6.376 5.307 1.00 89.50 99 VAL A O 1
ATOM 781 N N . THR A 1 100 ? -10.878 6.483 3.772 1.00 90.06 100 THR A N 1
ATOM 782 C CA . THR A 1 100 ? -11.751 6.284 2.605 1.00 90.06 100 THR A CA 1
ATOM 783 C C . THR A 1 100 ? -12.080 4.814 2.344 1.00 90.06 100 THR A C 1
ATOM 785 O O . THR A 1 100 ? -13.056 4.501 1.652 1.00 90.06 100 THR A O 1
ATOM 788 N N . ALA A 1 101 ? -11.302 3.898 2.915 1.00 89.69 101 ALA A N 1
ATOM 789 C CA . ALA A 1 101 ? -11.518 2.471 2.812 1.00 89.69 101 ALA A CA 1
ATOM 790 C C . ALA A 1 101 ? -12.789 2.043 3.551 1.00 89.69 101 ALA A C 1
ATOM 792 O O . ALA A 1 101 ? -13.056 2.437 4.692 1.00 89.69 101 ALA A O 1
ATOM 793 N N . GLY A 1 102 ? -13.553 1.160 2.902 1.00 82.62 102 GLY A N 1
ATOM 794 C CA . GLY A 1 102 ? -14.757 0.571 3.480 1.00 82.62 102 GLY A CA 1
ATOM 795 C C . GLY A 1 102 ? -14.480 -0.193 4.778 1.00 82.62 102 GLY A C 1
ATOM 796 O O . GLY A 1 102 ? -13.345 -0.559 5.082 1.00 82.62 102 GLY A O 1
ATOM 797 N N . SER A 1 103 ? -15.541 -0.477 5.533 1.00 88.69 103 SER A N 1
ATOM 798 C CA . SER A 1 103 ? -15.475 -1.215 6.804 1.00 88.69 103 SER A CA 1
ATOM 799 C C . SER A 1 103 ? -14.929 -2.641 6.674 1.00 88.69 103 SER A C 1
ATOM 801 O O . SER A 1 103 ? -14.524 -3.224 7.672 1.00 88.69 103 SER A O 1
ATOM 803 N N . GLN A 1 104 ? -14.895 -3.192 5.460 1.00 94.00 104 GLN A N 1
ATOM 804 C CA . GLN A 1 104 ? -14.334 -4.513 5.177 1.00 94.00 104 GLN A CA 1
ATOM 805 C C . GLN A 1 104 ? -12.801 -4.554 5.149 1.00 94.00 104 GLN A C 1
ATOM 807 O O . GLN A 1 104 ? -12.251 -5.646 5.061 1.00 94.00 104 GLN A O 1
ATOM 812 N N . LEU A 1 105 ? -12.117 -3.400 5.148 1.00 97.06 105 LEU A N 1
ATOM 813 C CA . LEU A 1 105 ? -10.658 -3.371 5.179 1.00 97.06 105 LEU A CA 1
ATOM 814 C C . LEU A 1 105 ? -10.203 -3.858 6.554 1.00 97.06 105 LEU A C 1
ATOM 816 O O . LEU A 1 105 ? -10.387 -3.175 7.563 1.00 97.06 105 LEU A O 1
ATOM 820 N N . GLU A 1 106 ? -9.624 -5.049 6.561 1.00 97.25 106 GLU A N 1
ATOM 821 C CA . GLU A 1 106 ? -9.178 -5.762 7.751 1.00 97.25 106 GLU A CA 1
ATOM 822 C C . GLU A 1 106 ? -7.705 -5.453 8.044 1.00 97.25 106 GLU A C 1
ATOM 824 O O . GLU A 1 106 ? -7.327 -5.383 9.210 1.00 97.25 106 GLU A O 1
ATOM 829 N N . GLN A 1 107 ? -6.879 -5.245 7.007 1.00 97.19 107 GLN A N 1
ATOM 830 C CA . GLN A 1 107 ? -5.426 -5.188 7.169 1.00 97.19 107 GLN A CA 1
ATOM 831 C C . GLN A 1 107 ? -4.706 -4.394 6.066 1.00 97.19 107 GLN A C 1
ATOM 833 O O . GLN A 1 107 ? -5.025 -4.509 4.879 1.00 97.19 107 GLN A O 1
ATOM 838 N N . VAL A 1 108 ? -3.694 -3.622 6.463 1.00 97.25 108 VAL A N 1
ATOM 839 C CA . VAL A 1 108 ? -2.750 -2.906 5.597 1.00 97.25 108 VAL A CA 1
ATOM 840 C C . VAL A 1 108 ? -1.335 -3.234 6.062 1.00 97.25 108 VAL A C 1
ATOM 842 O O . VAL A 1 108 ? -0.909 -2.802 7.126 1.00 97.25 108 VAL A O 1
ATOM 845 N N . HIS A 1 109 ? -0.594 -4.000 5.276 1.00 96.69 109 HIS A N 1
ATOM 846 C CA . HIS A 1 109 ? 0.785 -4.366 5.574 1.00 96.69 109 HIS A CA 1
ATOM 847 C C . HIS A 1 109 ? 1.759 -3.526 4.776 1.00 96.69 109 HIS A C 1
ATOM 849 O O . HIS A 1 109 ? 1.720 -3.523 3.545 1.00 96.69 109 HIS A O 1
ATOM 855 N N . LEU A 1 110 ? 2.664 -2.865 5.487 1.00 95.94 110 LEU A N 1
ATOM 856 C CA . LEU A 1 110 ? 3.746 -2.073 4.927 1.00 95.94 110 LEU A CA 1
ATOM 857 C C . LEU A 1 110 ? 5.065 -2.771 5.268 1.00 95.94 110 LEU A C 1
ATOM 859 O O . LEU A 1 110 ? 5.505 -2.744 6.413 1.00 95.94 110 LEU A O 1
ATOM 863 N N . ILE A 1 111 ? 5.686 -3.428 4.290 1.00 93.44 111 ILE A N 1
ATOM 864 C CA . ILE A 1 111 ? 6.915 -4.214 4.479 1.00 93.44 111 ILE A CA 1
ATOM 865 C C . ILE A 1 111 ? 8.061 -3.507 3.764 1.00 93.44 111 ILE A C 1
ATOM 867 O O . ILE A 1 111 ? 8.040 -3.416 2.543 1.00 93.44 111 ILE A O 1
ATOM 871 N N . ASP A 1 112 ? 9.074 -3.029 4.483 1.00 91.31 112 ASP A N 1
ATOM 872 C CA . ASP A 1 112 ? 10.156 -2.219 3.896 1.00 91.31 112 ASP A CA 1
ATOM 873 C C . ASP A 1 112 ? 9.601 -1.061 3.046 1.00 91.31 112 ASP A C 1
ATOM 875 O O . ASP A 1 112 ? 9.954 -0.870 1.88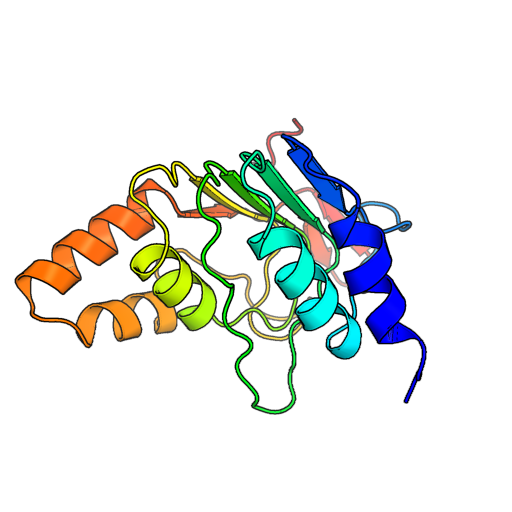1 1.00 91.31 112 ASP A O 1
ATOM 879 N N . ALA A 1 113 ? 8.659 -0.321 3.630 1.00 93.69 113 ALA A N 1
ATOM 880 C CA . ALA A 1 113 ? 8.084 0.872 3.035 1.00 93.69 113 ALA A CA 1
ATOM 881 C C . ALA A 1 113 ? 8.825 2.113 3.548 1.00 93.69 113 ALA A C 1
ATOM 883 O O . ALA A 1 113 ? 8.978 2.285 4.754 1.00 93.69 113 ALA A O 1
ATOM 884 N N . TYR A 1 114 ? 9.280 2.973 2.643 1.00 92.56 114 TYR A N 1
ATOM 885 C CA . TYR A 1 114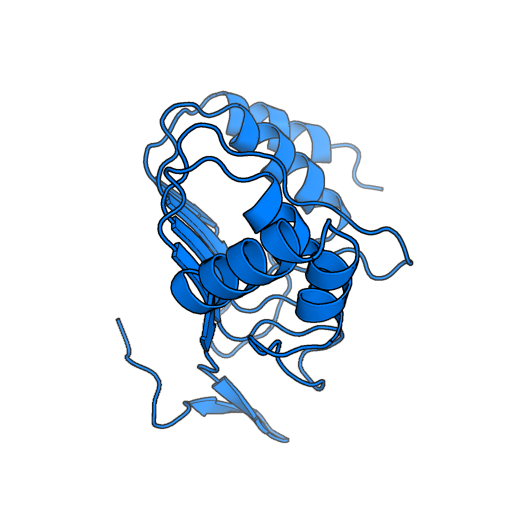 ? 10.136 4.121 2.919 1.00 92.56 114 TYR A CA 1
ATOM 886 C C . TYR A 1 114 ? 9.456 5.420 2.492 1.00 92.56 114 TYR A C 1
ATOM 888 O O . TYR A 1 114 ? 8.899 5.508 1.395 1.00 92.56 114 TYR A O 1
ATOM 896 N N . GLN A 1 115 ? 9.579 6.455 3.325 1.00 90.62 115 GLN A N 1
ATOM 897 C CA . GLN A 1 115 ? 9.004 7.774 3.044 1.00 90.62 115 GLN A CA 1
ATOM 898 C C . GLN A 1 115 ? 9.732 8.517 1.918 1.00 90.62 115 GLN A C 1
ATOM 900 O O . GLN A 1 115 ? 9.138 9.329 1.216 1.00 90.62 115 GLN A O 1
ATOM 905 N N . HIS A 1 116 ? 11.024 8.245 1.735 1.00 87.88 116 HIS A N 1
ATOM 906 C CA . HIS A 1 116 ? 11.852 8.920 0.740 1.00 87.88 116 HIS A CA 1
ATOM 907 C C . HIS A 1 116 ? 12.597 7.889 -0.105 1.00 87.88 116 HIS A C 1
ATOM 909 O O . HIS A 1 116 ? 12.066 7.373 -1.081 1.00 87.88 116 HIS A O 1
ATOM 915 N N . SER A 1 117 ? 13.810 7.527 0.303 1.00 87.25 117 SER A N 1
ATOM 916 C CA . SER A 1 117 ? 14.634 6.534 -0.381 1.00 87.25 117 SER A CA 1
ATOM 917 C C . SER A 1 117 ? 14.814 5.282 0.471 1.00 87.25 117 SER A C 1
ATOM 919 O O . SER A 1 117 ? 14.563 5.297 1.674 1.00 87.25 117 SER A O 1
ATOM 921 N N . ILE A 1 118 ? 15.347 4.228 -0.145 1.00 85.75 118 ILE A N 1
ATOM 922 C CA . ILE A 1 118 ? 15.721 2.974 0.528 1.00 85.75 118 ILE A CA 1
ATOM 923 C C . ILE A 1 118 ? 16.784 3.134 1.620 1.00 85.75 118 ILE A C 1
ATOM 925 O O . ILE A 1 118 ? 16.963 2.240 2.442 1.00 85.75 118 ILE A O 1
ATOM 929 N N . TRP A 1 119 ? 17.508 4.255 1.605 1.00 84.31 119 TRP A N 1
ATOM 930 C CA . TRP A 1 119 ? 18.507 4.613 2.612 1.00 84.31 119 TRP A CA 1
ATOM 931 C C . TRP A 1 119 ? 17.915 5.469 3.737 1.00 84.31 119 TRP A C 1
ATOM 933 O O . TRP A 1 119 ? 18.604 5.785 4.702 1.00 84.31 119 TRP A O 1
ATOM 943 N N . GLY A 1 120 ? 16.657 5.887 3.589 1.00 85.06 120 GLY A N 1
ATOM 944 C CA . GLY A 1 120 ? 15.934 6.697 4.556 1.00 85.06 120 GLY A CA 1
ATOM 945 C C . GLY A 1 120 ? 15.213 5.866 5.620 1.00 85.06 120 GLY A C 1
ATOM 946 O O . GLY A 1 120 ? 15.277 4.632 5.623 1.00 85.06 120 GLY A O 1
ATOM 947 N N . PRO A 1 121 ? 14.496 6.541 6.534 1.00 85.81 121 PRO A N 1
ATOM 948 C CA . PRO A 1 121 ? 13.667 5.859 7.513 1.00 85.81 121 PRO A CA 1
ATOM 949 C C . PRO A 1 121 ? 12.528 5.093 6.825 1.00 85.81 121 PRO A C 1
ATOM 951 O O . PRO A 1 121 ? 11.948 5.545 5.831 1.00 85.81 121 PRO A O 1
ATOM 954 N N . ARG A 1 122 ? 12.206 3.923 7.386 1.00 90.31 122 ARG A N 1
ATOM 955 C CA . ARG A 1 12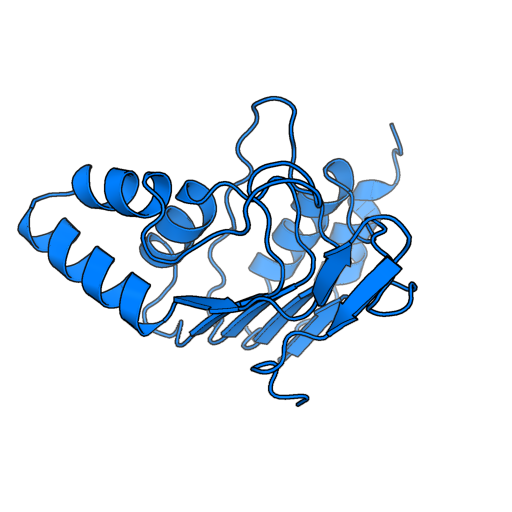2 ? 10.967 3.211 7.065 1.00 90.31 122 ARG A CA 1
ATOM 956 C C . ARG A 1 122 ? 9.789 3.895 7.741 1.00 90.31 122 ARG A C 1
ATOM 958 O O . ARG A 1 122 ? 9.952 4.433 8.834 1.00 90.31 122 ARG A O 1
ATOM 965 N N . LEU A 1 123 ? 8.629 3.762 7.115 1.00 90.12 123 LEU A N 1
ATOM 966 C CA . LEU A 1 123 ? 7.350 4.126 7.698 1.00 90.12 123 LEU A CA 1
ATOM 967 C C . LEU A 1 123 ? 7.104 3.370 9.003 1.00 90.12 123 LEU A C 1
ATOM 969 O O . LEU A 1 123 ? 7.383 2.171 9.117 1.00 90.12 123 LEU A O 1
ATOM 973 N N . ARG A 1 124 ? 6.535 4.081 9.966 1.00 85.94 124 ARG A N 1
ATOM 974 C CA . ARG A 1 124 ? 6.091 3.580 11.265 1.00 85.94 124 ARG A CA 1
ATOM 975 C C . ARG A 1 124 ? 4.636 3.963 11.487 1.00 85.94 124 ARG A C 1
ATOM 977 O O . ARG A 1 124 ? 4.126 4.909 10.899 1.00 85.94 124 ARG A O 1
ATOM 984 N N . GLU A 1 125 ? 3.969 3.214 12.354 1.00 77.50 125 GLU A N 1
ATOM 985 C CA . GLU A 1 125 ? 2.553 3.433 12.681 1.00 77.50 125 GLU A CA 1
ATOM 986 C C . GLU A 1 125 ? 2.304 4.785 13.373 1.00 77.50 125 GLU A C 1
ATOM 988 O O . GLU A 1 125 ? 1.218 5.345 13.241 1.00 77.50 125 GLU A O 1
ATOM 993 N N . ASP A 1 126 ? 3.316 5.326 14.058 1.00 77.00 126 ASP A N 1
ATOM 994 C CA . ASP A 1 126 ? 3.260 6.611 14.764 1.00 77.00 126 ASP A CA 1
ATOM 995 C C . ASP A 1 126 ? 3.908 7.770 13.979 1.00 77.00 126 ASP A C 1
ATOM 997 O O . ASP A 1 126 ? 4.188 8.816 14.561 1.00 77.00 126 ASP A O 1
ATOM 1001 N N . ASP A 1 127 ? 4.172 7.615 12.676 1.00 81.19 127 ASP A N 1
ATOM 1002 C CA . ASP A 1 127 ? 4.731 8.717 11.883 1.00 81.19 127 ASP A CA 1
ATOM 1003 C C . ASP A 1 127 ? 3.769 9.917 11.834 1.00 81.19 127 ASP A C 1
ATOM 1005 O O . ASP A 1 127 ? 2.562 9.769 11.620 1.00 81.19 127 ASP A O 1
ATOM 1009 N N . ASP A 1 128 ? 4.319 11.128 11.963 1.00 71.06 128 ASP A N 1
ATOM 1010 C CA . ASP A 1 128 ? 3.562 12.378 12.140 1.00 71.06 128 ASP A CA 1
ATOM 1011 C C . ASP A 1 128 ? 2.494 12.619 11.062 1.00 71.06 128 ASP A C 1
ATOM 1013 O O . ASP A 1 128 ? 1.432 13.173 11.348 1.00 71.06 128 ASP A O 1
ATOM 1017 N N . GLY A 1 129 ? 2.731 12.179 9.822 1.00 66.44 129 GLY A N 1
ATOM 1018 C CA . GLY A 1 129 ? 1.753 12.294 8.734 1.00 66.44 129 GLY A CA 1
ATOM 1019 C C . GLY A 1 129 ? 0.488 11.454 8.962 1.00 66.44 129 GLY A C 1
ATOM 1020 O O . GLY A 1 129 ? -0.607 11.869 8.583 1.00 66.44 129 GLY A O 1
ATOM 1021 N N . ILE A 1 130 ? 0.603 10.309 9.642 1.00 73.25 130 ILE A N 1
ATOM 1022 C CA . ILE A 1 130 ? -0.543 9.475 10.033 1.00 73.25 130 ILE A CA 1
ATOM 1023 C C . ILE A 1 130 ? -1.356 10.176 11.126 1.00 73.25 130 ILE A C 1
ATOM 1025 O O . ILE A 1 130 ? -2.593 10.217 11.091 1.00 73.25 130 ILE A O 1
ATOM 1029 N N . VAL A 1 131 ? -0.649 10.772 12.084 1.00 71.88 131 VAL A N 1
ATOM 1030 C CA . VAL A 1 131 ? -1.246 11.455 13.233 1.00 71.88 131 VAL A CA 1
ATOM 1031 C C . VAL A 1 131 ? -1.926 12.758 12.815 1.00 71.88 131 VAL A C 1
ATOM 1033 O O . VAL A 1 131 ? -3.044 13.042 13.244 1.00 71.88 131 VAL A O 1
ATOM 1036 N N . THR A 1 132 ? -1.303 13.516 11.915 1.00 72.44 132 THR A N 1
ATOM 1037 C CA . THR A 1 132 ? -1.775 14.832 11.462 1.00 72.44 132 THR A CA 1
ATOM 1038 C C . THR A 1 132 ? -3.058 14.730 10.642 1.00 72.44 132 THR A C 1
ATOM 1040 O O . THR A 1 132 ? -4.007 15.478 10.889 1.00 72.44 132 THR A O 1
ATOM 1043 N N . VAL A 1 133 ? -3.144 13.767 9.714 1.00 71.06 133 VAL A N 1
ATOM 1044 C CA . VAL A 1 133 ? -4.392 13.500 8.974 1.00 71.06 133 VAL A CA 1
ATOM 1045 C C . VAL A 1 133 ? -5.520 13.166 9.942 1.00 71.06 133 VAL A C 1
ATOM 1047 O O . VAL A 1 133 ? -6.642 13.644 9.770 1.00 71.06 133 VAL A O 1
ATOM 1050 N N . SER A 1 134 ? -5.223 12.414 11.000 1.00 64.50 134 SER A N 1
ATOM 1051 C CA . SER A 1 134 ? -6.227 12.076 12.002 1.00 64.50 134 SER A CA 1
ATOM 1052 C C . SER A 1 134 ? -6.681 13.296 12.803 1.00 64.50 134 SER A C 1
ATOM 1054 O O . SER A 1 134 ? -7.882 13.536 12.918 1.00 64.50 134 SER A O 1
ATOM 1056 N N . ALA A 1 135 ? -5.741 14.135 13.246 1.00 64.81 135 ALA A N 1
ATOM 1057 C CA . ALA A 1 135 ? -6.012 15.360 13.999 1.00 64.81 135 ALA A CA 1
ATOM 1058 C C . ALA A 1 135 ? -6.813 16.422 13.221 1.00 64.81 135 ALA A C 1
ATOM 1060 O O . ALA A 1 135 ? -7.471 17.258 13.834 1.00 64.81 135 ALA A O 1
ATOM 1061 N N . SER A 1 136 ? -6.793 16.385 11.884 1.00 73.12 136 SER A N 1
ATOM 1062 C CA . SER A 1 136 ? -7.597 17.281 11.038 1.00 73.12 136 SER A CA 1
ATOM 1063 C C . SER A 1 136 ? -9.108 16.991 11.081 1.00 73.12 136 SER A C 1
ATOM 1065 O O . SER A 1 136 ? -9.914 17.803 10.620 1.00 73.12 136 SER A O 1
ATOM 1067 N N . GLN A 1 137 ? -9.513 15.846 11.642 1.00 69.62 137 GLN A N 1
ATOM 1068 C CA . GLN A 1 137 ? -10.916 15.491 11.842 1.00 69.62 137 GLN A CA 1
ATOM 1069 C C . GLN A 1 137 ? -11.441 15.981 13.198 1.00 69.62 137 GLN A C 1
ATOM 1071 O O . GLN A 1 137 ? -10.682 16.323 14.100 1.00 69.62 137 GLN A O 1
ATOM 1076 N N . LYS A 1 138 ? -12.773 15.992 13.371 1.00 74.81 138 LYS A N 1
ATOM 1077 C CA . LYS A 1 138 ? -13.393 16.250 14.685 1.00 74.81 138 LYS A CA 1
ATOM 1078 C C . LYS A 1 138 ? -12.760 15.336 15.742 1.00 74.81 138 LYS A C 1
ATOM 1080 O O . LYS A 1 138 ? -12.591 14.152 15.481 1.00 74.81 138 LYS A O 1
ATOM 1085 N N . GLU A 1 139 ? -12.485 15.854 16.935 1.00 74.12 139 GLU A N 1
ATOM 1086 C CA . GLU A 1 139 ? -11.682 15.185 17.977 1.00 74.12 139 GLU A CA 1
ATOM 1087 C C . GLU A 1 139 ? -12.108 13.732 18.283 1.00 74.12 139 GLU A C 1
ATOM 1089 O O . GLU A 1 139 ? -11.274 12.830 18.328 1.00 74.12 139 GLU A O 1
ATOM 1094 N N . ALA A 1 140 ? -13.415 13.465 18.387 1.00 69.31 140 ALA A N 1
ATOM 1095 C CA . ALA A 1 140 ? -13.932 12.106 18.576 1.00 69.31 140 ALA A CA 1
ATOM 1096 C C . ALA A 1 140 ? -13.669 11.180 17.367 1.00 69.31 140 ALA A C 1
ATOM 1098 O O . ALA A 1 140 ? -13.301 10.021 17.548 1.00 69.31 140 ALA A O 1
ATOM 1099 N N . ALA A 1 141 ? -13.807 11.700 16.144 1.00 77.12 141 ALA A N 1
ATOM 1100 C CA . ALA A 1 141 ? -13.526 10.963 14.910 1.00 77.12 141 ALA A CA 1
ATOM 1101 C C . ALA A 1 141 ? -12.018 10.734 14.707 1.00 77.12 141 ALA A C 1
ATOM 1103 O O . ALA A 1 141 ? -11.617 9.675 14.232 1.00 77.12 141 ALA A O 1
ATOM 1104 N N . SER A 1 142 ? -11.182 11.686 15.133 1.00 82.44 142 SER A N 1
ATOM 1105 C CA . SER A 1 142 ? -9.719 11.567 15.130 1.00 82.44 142 SER A CA 1
ATOM 1106 C C . SER A 1 142 ? -9.247 10.388 15.987 1.00 82.44 142 SER A C 1
ATOM 1108 O O . SER A 1 142 ? -8.493 9.535 15.518 1.00 82.44 142 SER A O 1
ATOM 1110 N N . ASN A 1 143 ? -9.752 10.278 17.221 1.00 84.00 143 ASN A N 1
ATOM 1111 C CA . ASN A 1 143 ? -9.375 9.190 18.128 1.00 84.00 143 ASN A CA 1
ATOM 1112 C C . ASN A 1 143 ? -9.835 7.815 17.621 1.00 84.00 143 ASN A C 1
ATOM 1114 O O . ASN A 1 143 ? -9.094 6.832 17.731 1.00 84.00 143 ASN A O 1
ATOM 1118 N N . GLU A 1 144 ? -11.035 7.733 17.043 1.00 86.75 144 GLU A N 1
ATOM 1119 C CA . GLU A 1 144 ? -11.534 6.499 16.427 1.00 86.75 144 GLU A CA 1
ATOM 1120 C C . GLU A 1 144 ? -10.684 6.097 15.213 1.00 86.75 144 GLU A C 1
ATOM 1122 O O . GLU A 1 144 ? -10.307 4.931 15.072 1.00 86.75 144 GLU A O 1
ATOM 1127 N N . LEU A 1 145 ? -10.317 7.064 14.370 1.00 86.12 145 LEU A N 1
ATOM 1128 C CA . LEU A 1 145 ? -9.475 6.836 13.203 1.00 86.12 145 LEU A CA 1
ATOM 1129 C C . LEU A 1 145 ? -8.073 6.361 13.589 1.00 86.12 145 LEU A C 1
ATOM 1131 O O . LEU A 1 145 ? -7.616 5.358 13.046 1.00 86.12 145 LEU A O 1
ATOM 1135 N N . LEU A 1 146 ? -7.417 7.015 14.550 1.00 87.56 146 LEU A N 1
ATOM 1136 C CA . LEU A 1 146 ? -6.112 6.579 15.060 1.00 87.56 146 LEU A CA 1
ATOM 1137 C C . LEU A 1 146 ? -6.177 5.156 15.611 1.00 87.56 146 LEU A C 1
ATOM 1139 O O . LEU A 1 146 ? -5.310 4.332 15.322 1.00 87.56 146 LEU A O 1
ATOM 1143 N N . SER A 1 147 ? -7.236 4.846 16.361 1.00 90.06 147 SER A N 1
ATOM 1144 C CA . SER A 1 147 ? -7.463 3.501 16.895 1.00 90.06 147 SER A CA 1
ATOM 1145 C C . SER A 1 147 ? -7.651 2.478 15.775 1.00 90.06 147 SER A C 1
ATOM 1147 O O . SER A 1 147 ? -7.121 1.369 15.847 1.00 90.06 147 SER A O 1
ATOM 1149 N N . ARG A 1 148 ? -8.367 2.845 14.705 1.00 91.44 148 ARG A N 1
ATOM 1150 C CA . ARG A 1 148 ? -8.536 1.994 13.524 1.00 91.44 148 ARG A CA 1
ATOM 1151 C C . ARG A 1 148 ? -7.213 1.782 12.798 1.00 91.44 148 ARG A C 1
ATOM 1153 O O . ARG A 1 148 ? -6.915 0.638 12.469 1.00 91.44 148 ARG A O 1
ATOM 1160 N N . ILE A 1 149 ? -6.442 2.842 12.565 1.00 91.25 149 ILE A N 1
ATOM 1161 C CA . ILE A 1 149 ? -5.142 2.786 11.890 1.00 91.25 149 ILE A CA 1
ATOM 1162 C C . ILE A 1 149 ? -4.202 1.855 12.651 1.00 91.25 149 ILE A C 1
ATOM 1164 O O . ILE A 1 149 ? -3.761 0.870 12.074 1.00 91.25 149 ILE A O 1
ATOM 1168 N N . ARG A 1 150 ? -3.997 2.083 13.954 1.00 91.00 150 ARG A N 1
ATOM 1169 C CA . ARG A 1 150 ? -3.144 1.237 14.810 1.00 91.00 150 ARG A CA 1
ATOM 1170 C C . ARG A 1 150 ? -3.576 -0.226 14.853 1.00 91.00 150 ARG A C 1
ATOM 1172 O O . ARG A 1 150 ? -2.771 -1.107 15.110 1.00 91.00 150 ARG A O 1
ATOM 1179 N N . ARG A 1 151 ? -4.865 -0.499 14.640 1.00 92.50 151 ARG A N 1
ATOM 1180 C CA . ARG A 1 151 ? -5.390 -1.867 14.630 1.00 92.50 151 ARG A CA 1
ATOM 1181 C C . ARG A 1 151 ? -5.118 -2.598 13.317 1.00 92.50 151 ARG A C 1
ATOM 1183 O O . ARG A 1 151 ? -4.936 -3.809 13.349 1.00 92.50 151 ARG A O 1
ATOM 1190 N N . ILE A 1 152 ? -5.200 -1.907 12.179 1.00 94.94 152 ILE A N 1
ATOM 1191 C CA . ILE A 1 152 ? -5.196 -2.563 10.859 1.00 94.94 152 ILE A CA 1
ATOM 1192 C C . ILE A 1 152 ? -3.908 -2.338 10.070 1.00 94.94 152 ILE A C 1
ATOM 1194 O O . ILE A 1 152 ? -3.602 -3.141 9.193 1.00 94.94 152 ILE A O 1
ATOM 1198 N N . VAL A 1 153 ? -3.182 -1.251 10.332 1.00 95.19 153 VAL A N 1
ATOM 1199 C CA . VAL A 1 153 ? -1.908 -0.946 9.682 1.00 95.19 153 VAL A CA 1
ATOM 1200 C C . VAL A 1 153 ? -0.800 -1.622 10.471 1.00 95.19 153 VAL A C 1
ATOM 1202 O O . VAL A 1 153 ? -0.697 -1.413 11.671 1.00 95.19 153 VAL A O 1
ATOM 1205 N N . VAL A 1 154 ? 0.011 -2.422 9.786 1.00 94.38 154 VAL A N 1
ATOM 1206 C CA . VAL A 1 154 ? 1.171 -3.102 10.363 1.00 94.38 154 VAL A CA 1
ATOM 1207 C C . VAL A 1 154 ? 2.402 -2.713 9.561 1.00 94.38 154 VAL A C 1
ATOM 1209 O O . VAL A 1 154 ? 2.473 -2.981 8.356 1.00 94.38 154 VAL A O 1
ATOM 1212 N N . CYS A 1 155 ? 3.381 -2.109 10.228 1.00 92.75 155 CYS A N 1
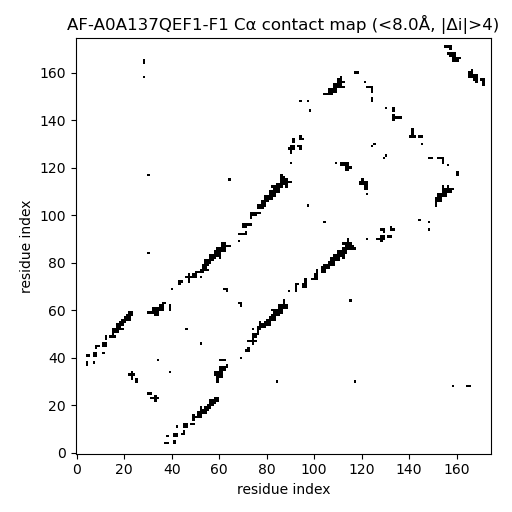ATOM 1213 C CA . CYS A 1 155 ? 4.664 -1.750 9.624 1.00 92.75 155 CYS A CA 1
ATOM 1214 C C . CYS A 1 155 ? 5.745 -2.774 9.994 1.00 92.75 155 CYS A C 1
ATOM 1216 O O . CYS A 1 155 ? 5.993 -3.037 11.168 1.00 92.75 155 CYS A O 1
ATOM 1218 N N . GLN A 1 156 ? 6.424 -3.346 8.999 1.00 90.69 156 GLN A N 1
ATOM 1219 C CA . GLN A 1 156 ? 7.463 -4.361 9.188 1.00 90.69 156 GLN A CA 1
ATOM 1220 C C . GLN A 1 156 ? 8.726 -4.021 8.395 1.00 90.69 156 GLN A C 1
ATOM 1222 O O . GLN A 1 156 ? 8.667 -3.548 7.260 1.00 90.69 156 GLN A O 1
ATOM 1227 N N . GLY A 1 157 ? 9.890 -4.297 8.983 1.00 85.31 157 GLY A N 1
ATOM 1228 C CA . GLY A 1 157 ? 11.166 -4.301 8.270 1.00 85.31 157 GLY A CA 1
ATOM 1229 C C . GLY A 1 157 ? 11.611 -5.737 8.026 1.00 85.31 157 GLY A C 1
ATOM 1230 O O . GLY A 1 157 ? 11.789 -6.471 8.995 1.00 85.31 157 GLY A O 1
ATOM 1231 N N . LYS A 1 158 ? 11.800 -6.139 6.767 1.00 82.38 158 LYS A N 1
ATOM 1232 C CA . LYS A 1 158 ? 12.262 -7.494 6.417 1.00 82.38 158 LYS A CA 1
ATOM 1233 C C . LYS A 1 158 ? 13.761 -7.509 6.119 1.00 82.38 158 LYS A C 1
ATOM 1235 O O . LYS A 1 158 ? 14.464 -8.436 6.526 1.00 82.38 158 LYS A O 1
ATOM 1240 N N . PHE A 1 159 ? 14.276 -6.455 5.488 1.00 73.25 159 PHE A N 1
ATOM 1241 C CA . PHE A 1 159 ? 15.691 -6.340 5.128 1.00 73.25 159 PHE A CA 1
ATOM 1242 C C . PHE A 1 159 ? 16.307 -5.051 5.663 1.00 73.25 159 PHE A C 1
ATOM 1244 O O . PHE A 1 159 ? 15.880 -3.967 5.290 1.00 73.25 159 PHE A O 1
ATOM 1251 N N . GLU A 1 160 ? 17.339 -5.139 6.498 1.00 68.50 160 GLU A N 1
ATOM 1252 C CA . GLU A 1 160 ? 18.219 -4.026 6.854 1.00 68.50 160 GLU A CA 1
ATOM 1253 C C . GLU A 1 160 ? 19.275 -3.817 5.760 1.00 68.50 160 GLU A C 1
ATOM 1255 O O . GLU A 1 160 ? 20.092 -4.699 5.498 1.00 68.50 160 GLU A O 1
ATOM 1260 N N . ARG A 1 161 ? 19.266 -2.640 5.127 1.00 68.38 161 ARG A N 1
ATOM 1261 C CA . ARG A 1 161 ? 2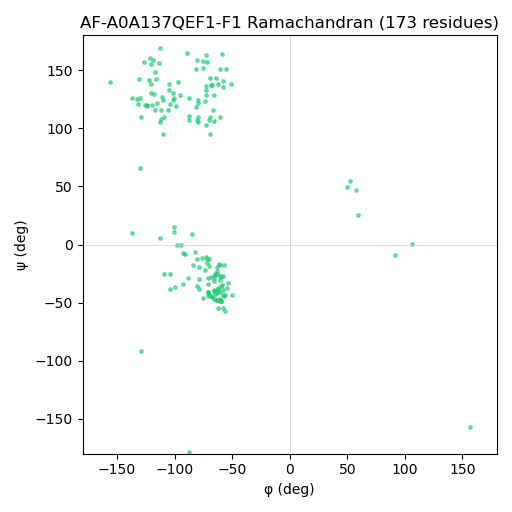0.267 -2.253 4.127 1.00 68.38 161 ARG A CA 1
ATOM 1262 C C . ARG A 1 161 ? 21.540 -1.800 4.837 1.00 68.38 161 ARG A C 1
ATOM 1264 O O . ARG A 1 161 ? 21.503 -0.874 5.645 1.00 68.38 161 ARG A O 1
ATOM 1271 N N . ILE A 1 162 ? 22.661 -2.432 4.508 1.00 68.31 162 ILE A N 1
ATOM 1272 C CA . ILE A 1 162 ? 23.997 -2.086 5.004 1.00 68.31 162 ILE A CA 1
ATOM 1273 C C . ILE A 1 162 ? 24.913 -1.747 3.825 1.00 68.31 162 ILE A C 1
ATOM 1275 O O . ILE A 1 162 ? 24.647 -2.119 2.681 1.00 68.31 162 ILE A O 1
ATOM 1279 N N . ILE A 1 163 ? 26.013 -1.036 4.080 1.00 57.25 163 ILE A N 1
ATOM 1280 C CA . ILE A 1 163 ? 27.020 -0.781 3.042 1.00 57.25 163 ILE A CA 1
ATOM 1281 C C . ILE A 1 163 ? 27.562 -2.141 2.567 1.00 57.25 163 ILE A C 1
ATOM 1283 O O . ILE A 1 163 ? 28.240 -2.832 3.323 1.00 57.25 163 ILE A O 1
ATOM 1287 N N . GLY A 1 164 ? 27.228 -2.532 1.331 1.00 62.81 164 GLY A N 1
ATOM 1288 C CA . GLY A 1 164 ? 27.641 -3.801 0.717 1.00 62.81 164 GLY A CA 1
ATOM 1289 C C . GLY A 1 164 ? 26.564 -4.890 0.590 1.00 62.81 164 GLY A C 1
ATOM 1290 O O . GLY A 1 164 ? 26.887 -5.956 0.073 1.00 62.81 164 GLY A O 1
ATOM 1291 N N . GLY A 1 165 ? 25.309 -4.665 1.010 1.00 64.44 165 GLY A N 1
ATOM 1292 C CA . GLY A 1 165 ? 24.220 -5.635 0.800 1.00 64.44 165 GLY A CA 1
ATOM 1293 C C . GLY A 1 165 ? 23.043 -5.510 1.773 1.00 64.44 165 GLY A C 1
ATOM 1294 O O . GLY A 1 165 ? 22.833 -4.458 2.373 1.00 64.44 165 GLY A O 1
ATOM 1295 N N . ASP A 1 166 ? 22.294 -6.606 1.940 1.00 61.69 166 ASP A N 1
ATOM 1296 C CA . ASP A 1 166 ? 21.148 -6.699 2.854 1.00 61.69 166 ASP A CA 1
ATOM 1297 C C . ASP A 1 166 ? 21.377 -7.706 3.971 1.00 61.69 166 ASP A C 1
ATOM 1299 O O . ASP A 1 166 ? 21.895 -8.803 3.756 1.00 61.69 166 ASP A O 1
ATOM 1303 N N . ARG A 1 167 ? 20.894 -7.362 5.163 1.00 67.31 167 ARG A N 1
ATOM 1304 C CA . ARG A 1 167 ? 20.768 -8.265 6.300 1.00 67.31 167 ARG A CA 1
ATOM 1305 C C . ARG A 1 167 ? 19.292 -8.533 6.574 1.00 67.31 167 ARG A C 1
ATOM 1307 O O . ARG A 1 167 ? 18.516 -7.606 6.763 1.00 67.31 167 ARG A O 1
ATOM 1314 N N . VAL A 1 168 ? 18.892 -9.801 6.639 1.00 68.56 168 VAL A N 1
ATOM 1315 C CA . VAL A 1 168 ? 17.527 -10.165 7.056 1.00 68.56 168 VAL A CA 1
ATOM 1316 C C . VAL A 1 168 ? 17.329 -9.779 8.525 1.00 68.56 168 VAL A C 1
ATOM 1318 O O . VAL A 1 168 ? 18.153 -10.129 9.377 1.00 68.56 168 VAL A O 1
ATOM 1321 N N . MET A 1 169 ? 16.250 -9.054 8.826 1.00 62.22 169 MET A N 1
ATOM 1322 C CA . MET A 1 169 ? 15.905 -8.662 10.197 1.00 62.22 169 MET A CA 1
ATOM 1323 C C . MET A 1 169 ? 15.489 -9.896 11.009 1.00 62.22 169 MET A C 1
ATOM 1325 O O . MET A 1 169 ? 14.742 -10.742 10.518 1.00 62.22 169 MET A O 1
ATOM 1329 N N . ARG A 1 170 ? 15.960 -10.003 12.259 1.00 49.88 170 ARG A N 1
ATOM 1330 C CA . ARG A 1 170 ? 15.755 -11.190 13.118 1.00 49.88 170 ARG A CA 1
ATOM 1331 C C . ARG A 1 170 ? 14.286 -11.479 13.460 1.00 49.88 170 ARG A C 1
ATOM 1333 O O . ARG A 1 170 ? 13.979 -12.629 13.749 1.00 49.88 170 ARG A O 1
ATOM 1340 N N . ASP A 1 171 ? 13.406 -10.488 13.329 1.00 51.78 171 ASP A N 1
ATOM 1341 C CA . ASP A 1 171 ? 11.967 -10.610 13.612 1.00 51.78 171 ASP A CA 1
ATOM 1342 C C . ASP A 1 171 ? 11.112 -10.791 12.342 1.00 51.78 171 ASP A C 1
ATOM 1344 O O . ASP A 1 171 ? 9.883 -10.717 12.381 1.00 51.78 171 ASP A O 1
ATOM 1348 N N . SER A 1 172 ? 11.749 -11.042 11.193 1.00 46.38 172 SER A N 1
ATOM 1349 C CA . SER A 1 172 ? 11.043 -11.321 9.942 1.00 46.38 172 SER A CA 1
ATOM 1350 C C . SER A 1 172 ? 10.421 -12.714 10.010 1.00 46.38 172 SER A C 1
ATOM 1352 O O . SER A 1 172 ? 11.118 -13.713 9.825 1.00 46.38 172 SER A O 1
ATOM 1354 N N . ILE A 1 173 ? 9.109 -12.810 10.230 1.00 38.59 173 ILE A N 1
ATOM 1355 C CA . ILE A 1 173 ? 8.396 -14.059 9.955 1.00 38.59 173 ILE A CA 1
ATOM 1356 C C . ILE A 1 173 ? 8.468 -14.270 8.439 1.00 38.59 173 ILE A C 1
ATOM 1358 O O . ILE A 1 173 ? 7.841 -13.553 7.659 1.00 38.59 173 ILE A O 1
ATOM 1362 N N . LEU A 1 174 ? 9.294 -15.226 8.018 1.00 34.72 174 LEU A N 1
ATOM 1363 C CA . LEU A 1 174 ? 9.276 -15.759 6.662 1.00 34.72 174 LEU A CA 1
ATOM 1364 C C . LEU A 1 174 ? 7.976 -16.556 6.517 1.00 34.72 174 LEU A C 1
ATOM 1366 O O . LEU A 1 174 ? 7.910 -17.705 6.949 1.00 34.72 174 LEU A O 1
ATOM 1370 N N . ILE A 1 175 ? 6.940 -15.915 5.977 1.00 34.94 175 ILE A N 1
ATOM 1371 C CA . ILE A 1 175 ? 5.764 -16.598 5.424 1.00 34.94 175 ILE A CA 1
ATOM 1372 C C . ILE A 1 175 ? 5.978 -16.748 3.922 1.00 34.94 175 ILE A C 1
ATOM 1374 O O . ILE A 1 175 ? 6.398 -15.742 3.296 1.00 34.94 175 ILE A O 1
#

Radius of gyration: 16.15 Å; Cα contacts (8 Å, |Δi|>4): 331; chains: 1; bounding box: 43×34×44 Å

Secondary structure (DSSP, 8-state):
--TTTHHHHHHHHT---SEEEE--SS-TTS---SB-TTTHHHHHHHHTT-TT--EEEEEEEE---SS---PPPPPTT--EEEEEEEES--HHHHHHHHHHS-TT--EEEEEEEBSS-TTSPBP-TT-HHHHHHHHTS-HHHHHHHHHHHHHHEEEE--EEEETTEEEE-TT----

pLDDT: mean 85.22, std 12.99, range [34.72, 98.38]

Sequence (175 aa):
MDTSLHMIHEALSWVNPRSFTWVGPDPPHHFSAAIVPAALPHVLGALQTQTNLTRLTLTHVKFPDNGDILSLPRFPSLKTLNLSQVIFLHPEIIAQFVVTAGSQLEQVHLIDAYQHSIWGPRLREDDDGIVTVSASQKEAASNELLSRIRRIVVCQGKFERIIGGDRVMRDSILI

Mean predicted aligned error: 6.79 Å

Solvent-accessible surface area (backbone atoms only — not comparable to full-atom values): 9616 Å² total; per-residue (Å²): 129,79,86,61,51,64,52,53,21,55,63,49,54,78,53,64,49,51,62,48,77,47,75,40,93,62,58,94,82,55,90,62,67,61,35,42,47,86,46,42,61,30,51,53,60,20,56,37,72,21,70,51,26,30,34,42,36,46,30,18,34,32,45,51,81,85,79,55,83,78,70,61,76,62,41,84,43,32,26,36,42,36,40,29,49,26,27,27,50,53,49,44,38,55,40,52,32,60,72,63,37,53,89,66,49,61,37,35,39,34,32,44,27,11,47,54,43,91,88,49,64,63,61,54,84,82,38,64,44,33,54,50,60,26,64,74,41,60,69,73,59,16,55,52,46,49,53,49,46,68,69,27,48,45,63,44,65,48,63,44,77,49,99,91,51,69,41,75,36,92,84,46,81,86,124